Protein AF-A0A3P6UBJ1-F1 (afdb_monomer)

Organism: Litomosoides sigmodontis (NCBI:txid42156)

Nearest PDB structures (foldseek):
  1i92-assembly1_A  TM=8.028E-01  e=2.791E-02  Homo sapiens
  2daz-assembly1_A  TM=8.360E-01  e=3.107E-01  Homo sapiens
  2m0u-assembly1_A  TM=4.961E-01  e=5.952E-02  Homo sapiens
  2jwe-assembly1_B  TM=8.086E-01  e=5.389E-01  Homo sapiens
  3hpk-assembly3_B  TM=7.008E-01  e=1.737E+00  Rattus norvegicus

pLDDT: mean 74.63, std 14.63, range [31.0, 92.75]

Radius of gyration: 17.28 Å; Cα contacts (8 Å, |Δi|>4): 49; chains: 1; bounding box: 39×24×52 Å

Foldseek 3Di:
DDCPDFQDQWQDKPNDGCRPPGPVVVVVSVVPDDDDIDTDGDDDPVVVVVVVVVVVVVVVVVVVPDDPPPDDD

InterPro domains:
  IPR036034 PDZ superfamily [G3DSA:2.30.42.10] (1-70)
  IPR036034 PDZ superfamily [SSF50156] (9-51)
  IPR051109 Membrane-associated multiprotein complex regulator [PTHR14063] (10-64)

Sequence (73 aa):
MLHSGNRTELFEVNGVNVEWESHEKAVDLLKSARGTVRLVVRYTPRLLDEMERRFERQRRRANQNSPAPVFKR

Mean predicted aligned error: 11.73 Å

Secondary structure (DSSP, 8-state):
---TT----EEEETTEE-TTS-HHHHHHHHHH--S---EEE---HHHHHHHHHHHHHHHHHHHHTS-------

Structure (mmCIF, N/CA/C/O backbone):
data_AF-A0A3P6UBJ1-F1
#
_entry.id   AF-A0A3P6UBJ1-F1
#
loop_
_a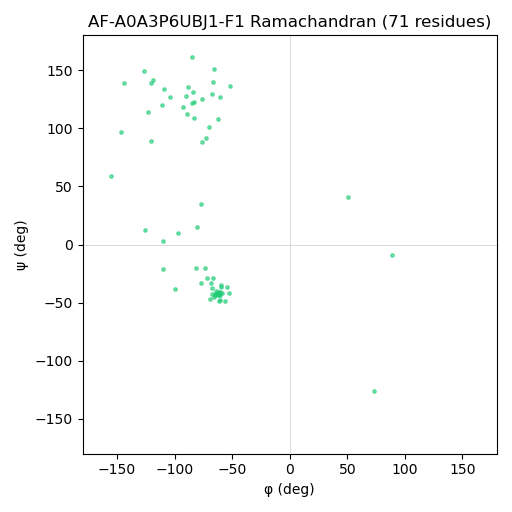tom_site.group_PDB
_atom_site.id
_atom_site.type_symbol
_atom_site.label_atom_id
_atom_site.label_alt_id
_atom_site.label_comp_id
_atom_site.label_asym_id
_atom_site.label_entity_id
_atom_site.label_seq_id
_atom_site.pdbx_PDB_ins_code
_atom_site.Cartn_x
_atom_site.Cartn_y
_atom_site.Cartn_z
_atom_site.occupancy
_atom_site.B_iso_or_equiv
_atom_site.auth_seq_id
_atom_site.auth_comp_id
_atom_site.auth_asym_id
_atom_site.auth_atom_id
_atom_site.pdbx_PDB_model_num
ATOM 1 N N . MET A 1 1 ? 24.459 4.446 5.840 1.00 38.53 1 MET A N 1
ATOM 2 C CA . MET A 1 1 ? 23.052 4.889 5.733 1.00 38.53 1 MET A CA 1
ATOM 3 C C . MET A 1 1 ? 22.377 4.140 4.593 1.00 38.53 1 MET A C 1
ATOM 5 O O . MET A 1 1 ? 22.504 4.575 3.464 1.00 38.53 1 MET A O 1
ATOM 9 N N . LEU A 1 2 ? 21.691 3.026 4.858 1.00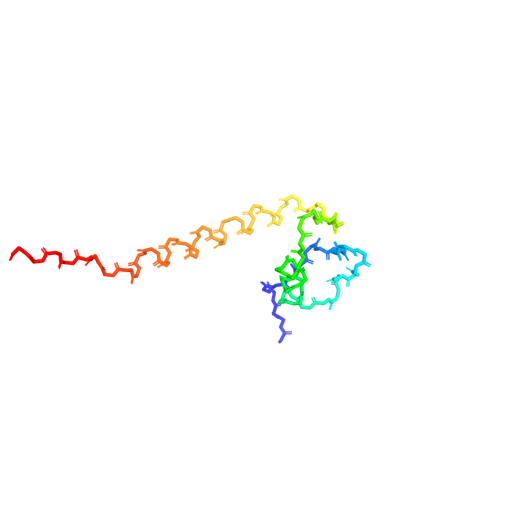 31.00 2 LEU A N 1
ATOM 10 C CA . LEU A 1 2 ? 20.737 2.430 3.914 1.00 31.00 2 LEU A CA 1
ATOM 11 C C . LEU A 1 2 ? 19.619 1.785 4.744 1.00 31.00 2 LEU A C 1
ATOM 13 O O . LEU A 1 2 ? 19.778 0.698 5.289 1.00 31.00 2 LEU A O 1
ATOM 17 N N . HIS A 1 3 ? 18.516 2.514 4.912 1.00 39.41 3 HIS A N 1
ATOM 18 C CA . HIS A 1 3 ? 17.313 2.035 5.588 1.00 39.41 3 HIS A CA 1
ATOM 19 C C . HIS A 1 3 ? 16.551 1.096 4.637 1.00 39.41 3 HIS A C 1
ATOM 21 O O . HIS A 1 3 ? 15.683 1.535 3.889 1.00 39.41 3 HIS A O 1
ATOM 27 N N . SER A 1 4 ? 16.862 -0.203 4.651 1.00 48.06 4 SER A N 1
ATOM 28 C CA . SER A 1 4 ? 16.198 -1.232 3.827 1.00 48.06 4 SER A CA 1
ATOM 29 C C . SER A 1 4 ? 14.817 -1.658 4.365 1.00 48.06 4 SER A C 1
ATOM 31 O O . SER A 1 4 ? 14.462 -2.833 4.325 1.00 48.06 4 SER A O 1
ATOM 33 N N . GLY A 1 5 ? 14.049 -0.734 4.950 1.00 46.91 5 GLY A N 1
ATOM 34 C CA . GLY A 1 5 ? 12.939 -1.092 5.840 1.00 46.91 5 GLY A CA 1
ATOM 35 C C . GLY A 1 5 ? 11.512 -0.842 5.352 1.00 46.91 5 GLY A C 1
ATOM 36 O O . GLY A 1 5 ? 10.619 -1.467 5.921 1.00 46.91 5 GLY A O 1
ATOM 37 N N . ASN A 1 6 ? 11.285 0.044 4.376 1.00 51.12 6 ASN A N 1
ATOM 38 C CA . ASN A 1 6 ? 9.943 0.548 4.031 1.00 51.12 6 ASN A CA 1
ATOM 39 C C . ASN A 1 6 ? 9.859 1.038 2.570 1.00 51.12 6 ASN A C 1
ATOM 41 O O . ASN A 1 6 ? 9.572 2.207 2.322 1.00 51.12 6 ASN A O 1
ATOM 45 N N . ARG A 1 7 ? 10.132 0.175 1.582 1.00 55.62 7 ARG A N 1
ATOM 46 C CA . ARG A 1 7 ? 9.720 0.488 0.204 1.00 55.62 7 ARG A CA 1
ATOM 47 C C . ARG A 1 7 ? 8.277 0.050 0.017 1.00 55.62 7 ARG A C 1
ATOM 49 O O . ARG A 1 7 ? 7.941 -1.108 0.251 1.00 55.62 7 ARG A O 1
ATOM 56 N N . THR A 1 8 ? 7.431 1.003 -0.338 1.00 59.47 8 THR A N 1
ATOM 57 C CA . THR A 1 8 ? 6.040 0.746 -0.682 1.00 59.47 8 THR A CA 1
ATOM 58 C C . THR A 1 8 ? 6.003 0.315 -2.146 1.00 59.47 8 THR A C 1
ATOM 60 O O . THR A 1 8 ? 6.452 1.057 -3.006 1.00 59.47 8 THR A O 1
ATOM 63 N N . GLU A 1 9 ? 5.461 -0.865 -2.447 1.00 65.94 9 GLU A N 1
ATOM 64 C CA . GLU A 1 9 ? 5.272 -1.342 -3.835 1.00 65.94 9 GLU A CA 1
ATOM 65 C C . GLU A 1 9 ? 4.014 -0.744 -4.502 1.00 65.94 9 GLU A C 1
ATOM 67 O O . GLU A 1 9 ? 3.513 -1.255 -5.511 1.00 65.94 9 GLU A O 1
ATOM 72 N N . LEU A 1 10 ? 3.463 0.316 -3.903 1.00 66.00 10 LEU A N 1
ATOM 73 C CA . LEU A 1 10 ? 2.358 1.086 -4.455 1.00 66.00 10 LEU A CA 1
ATOM 74 C C . LEU A 1 10 ? 2.929 2.116 -5.421 1.00 66.00 10 LEU A C 1
ATOM 76 O O . LEU A 1 10 ? 3.850 2.852 -5.082 1.00 66.00 10 LEU A O 1
ATOM 80 N N . PHE A 1 11 ? 2.340 2.171 -6.608 1.00 78.06 11 PHE A N 1
ATOM 81 C CA . PHE A 1 11 ? 2.652 3.175 -7.619 1.00 78.06 11 PHE A CA 1
ATOM 82 C C . PHE A 1 11 ? 1.603 4.272 -7.594 1.00 78.06 11 PHE A C 1
ATOM 84 O O . PHE A 1 11 ? 1.962 5.434 -7.710 1.00 78.06 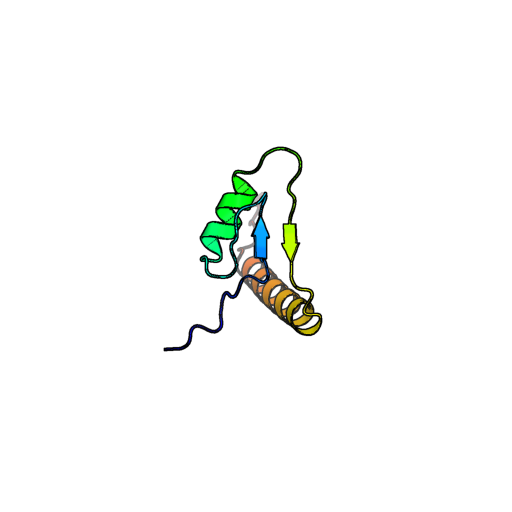11 PHE A O 1
ATOM 91 N N . GLU A 1 12 ? 0.328 3.926 -7.383 1.00 85.38 12 GLU A N 1
ATOM 92 C CA . GLU A 1 12 ? -0.777 4.886 -7.370 1.00 85.38 12 GLU A CA 1
ATOM 93 C C . GLU A 1 12 ? -1.851 4.528 -6.331 1.00 85.38 12 GLU A C 1
ATOM 95 O O . GLU A 1 12 ? -2.252 3.365 -6.224 1.00 85.38 12 GLU A O 1
ATOM 100 N N . VAL A 1 13 ? -2.365 5.542 -5.627 1.00 88.25 13 VAL A N 1
ATOM 101 C CA . VAL A 1 13 ? -3.585 5.478 -4.805 1.00 88.25 13 VAL A CA 1
ATOM 102 C C . VAL A 1 13 ? -4.563 6.543 -5.303 1.00 88.25 13 VAL A C 1
ATOM 104 O O . VAL A 1 13 ? -4.289 7.733 -5.186 1.00 88.25 13 VAL A O 1
ATOM 107 N N . ASN A 1 14 ? -5.709 6.136 -5.859 1.00 89.88 14 ASN A N 1
ATOM 108 C CA . ASN A 1 14 ? -6.749 7.044 -6.373 1.00 89.88 14 ASN A CA 1
ATOM 109 C C . ASN A 1 14 ? -6.226 8.141 -7.333 1.00 89.88 14 ASN A C 1
ATOM 111 O O . ASN A 1 14 ? -6.656 9.289 -7.255 1.00 89.88 14 ASN A O 1
ATOM 115 N N . GLY A 1 15 ? -5.298 7.812 -8.238 1.00 86.56 15 GLY A N 1
ATOM 116 C CA . GLY A 1 15 ? -4.692 8.788 -9.157 1.00 86.56 15 GLY A CA 1
ATOM 117 C C . GLY A 1 15 ? -3.442 9.494 -8.624 1.00 86.56 15 GLY A C 1
ATOM 118 O O 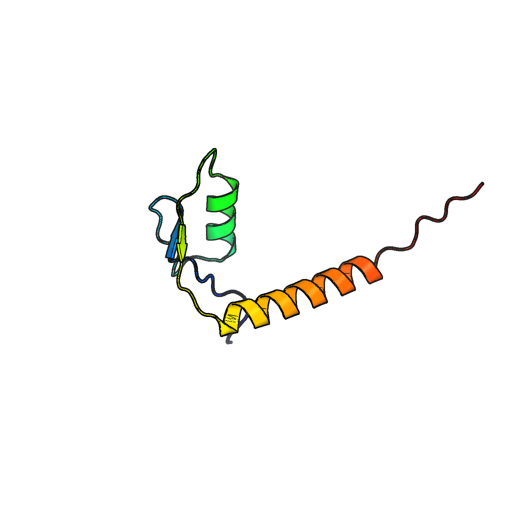. GLY A 1 15 ? -2.771 10.180 -9.389 1.00 86.56 15 GLY A O 1
ATOM 119 N N . VAL A 1 16 ? -3.103 9.337 -7.340 1.00 87.69 16 VAL A N 1
ATOM 120 C CA . VAL A 1 16 ? -1.912 9.953 -6.736 1.00 87.69 16 VAL A CA 1
ATOM 121 C C . VAL A 1 16 ? -0.739 8.986 -6.812 1.00 87.69 16 VAL A C 1
ATOM 123 O O . VAL A 1 16 ? -0.805 7.910 -6.216 1.00 87.69 16 VAL A O 1
ATOM 126 N N . ASN A 1 17 ? 0.333 9.373 -7.511 1.00 85.56 17 ASN A N 1
ATOM 127 C CA . ASN A 1 17 ? 1.565 8.588 -7.555 1.00 85.56 17 ASN A CA 1
ATOM 128 C C . ASN A 1 17 ? 2.246 8.587 -6.173 1.00 85.56 17 ASN A C 1
ATOM 130 O O . ASN A 1 17 ? 2.424 9.646 -5.575 1.00 85.56 17 ASN A O 1
ATOM 134 N N . VAL A 1 18 ? 2.605 7.404 -5.670 1.00 85.19 18 VAL A N 1
ATOM 135 C CA . VAL A 1 18 ? 3.246 7.209 -4.357 1.00 85.19 18 VAL A CA 1
ATOM 136 C C . VAL A 1 18 ? 4.562 6.420 -4.430 1.00 85.19 18 VAL A C 1
ATOM 138 O O . VAL A 1 18 ? 5.086 6.015 -3.396 1.00 85.19 18 VAL A O 1
ATOM 141 N N . GLU A 1 19 ? 5.127 6.222 -5.627 1.00 79.00 19 GLU A N 1
ATOM 142 C CA . GLU A 1 19 ? 6.338 5.412 -5.860 1.00 79.00 19 GLU A CA 1
ATOM 143 C C . GLU A 1 19 ? 7.568 5.941 -5.097 1.00 79.00 19 GLU A C 1
ATOM 145 O O . GLU A 1 19 ? 8.403 5.171 -4.620 1.00 79.00 19 GLU A O 1
ATOM 150 N N . TRP A 1 20 ? 7.661 7.264 -4.952 1.00 77.62 20 TRP A N 1
ATOM 151 C CA . TRP A 1 20 ? 8.770 7.956 -4.282 1.00 77.62 20 TRP A CA 1
ATOM 152 C C . TRP A 1 20 ? 8.366 8.582 -2.944 1.00 77.62 20 TRP A C 1
ATOM 154 O O . TRP A 1 20 ? 9.177 9.240 -2.294 1.00 77.62 20 TRP A O 1
ATOM 164 N N . GLU A 1 21 ? 7.119 8.368 -2.531 1.00 80.56 21 GLU A N 1
ATOM 165 C CA . GLU A 1 21 ? 6.568 8.895 -1.289 1.00 80.56 21 GLU A CA 1
ATOM 166 C C . GLU A 1 21 ? 6.901 7.986 -0.099 1.00 80.56 21 GLU A C 1
ATOM 168 O O . GLU A 1 21 ? 7.232 6.803 -0.236 1.00 80.56 21 GLU A O 1
ATOM 173 N N . SER A 1 22 ? 6.794 8.534 1.114 1.00 79.88 22 SER A N 1
ATOM 174 C CA . SER A 1 22 ? 6.959 7.726 2.321 1.00 79.88 22 SER A CA 1
ATOM 175 C C . SER A 1 22 ? 5.830 6.697 2.451 1.00 79.88 22 SER A C 1
ATOM 177 O O . SER A 1 22 ? 4.688 6.922 2.043 1.00 79.88 22 SER A O 1
ATOM 179 N N . HIS A 1 23 ? 6.129 5.562 3.090 1.00 76.62 23 HIS A N 1
ATOM 180 C CA . HIS A 1 23 ? 5.103 4.572 3.428 1.00 76.62 23 HIS A CA 1
ATOM 181 C C . HIS A 1 23 ? 3.952 5.186 4.239 1.00 76.62 23 HIS A C 1
ATOM 183 O O . HIS A 1 23 ? 2.790 4.859 4.016 1.00 76.62 23 HIS A O 1
ATOM 189 N N . GLU A 1 24 ? 4.267 6.127 5.131 1.00 81.50 24 GLU A N 1
ATOM 190 C CA . GLU A 1 24 ? 3.282 6.862 5.928 1.00 81.50 24 GLU A CA 1
ATOM 191 C C . GLU A 1 24 ? 2.323 7.665 5.045 1.00 81.50 24 GLU A C 1
ATOM 193 O O . GLU A 1 24 ? 1.112 7.583 5.232 1.00 81.50 24 GLU A O 1
ATOM 198 N N . LYS A 1 25 ? 2.832 8.352 4.015 1.00 83.31 25 LYS A N 1
ATOM 199 C CA . LYS A 1 25 ? 2.001 9.122 3.085 1.00 83.31 25 LYS A CA 1
ATOM 200 C C . LYS A 1 25 ? 1.021 8.236 2.319 1.00 83.31 25 LYS A C 1
ATOM 202 O O . LYS A 1 25 ? -0.152 8.588 2.188 1.00 83.31 25 LYS A O 1
ATOM 207 N N . ALA A 1 26 ? 1.478 7.079 1.843 1.00 84.94 26 ALA A N 1
ATOM 208 C CA . ALA A 1 26 ? 0.607 6.105 1.191 1.00 84.94 26 ALA A CA 1
ATOM 209 C C . ALA A 1 26 ? -0.472 5.586 2.158 1.00 84.94 26 ALA A C 1
ATOM 211 O O . ALA A 1 26 ? -1.644 5.504 1.794 1.00 84.94 26 ALA A O 1
ATOM 212 N N . VAL A 1 27 ? -0.103 5.300 3.410 1.00 87.00 27 VAL A N 1
ATOM 213 C CA . VAL A 1 27 ? -1.044 4.878 4.459 1.00 87.00 27 VAL A CA 1
ATOM 214 C C . VAL A 1 27 ? -2.081 5.962 4.760 1.00 87.00 27 VAL A C 1
ATOM 216 O O . VAL A 1 27 ? -3.261 5.645 4.905 1.00 87.00 27 VAL A O 1
ATOM 219 N N . ASP A 1 28 ? -1.688 7.229 4.818 1.00 89.75 28 ASP A N 1
ATOM 220 C CA . ASP A 1 28 ? -2.614 8.337 5.065 1.00 89.75 28 ASP A CA 1
ATOM 221 C C . ASP A 1 28 ? -3.597 8.538 3.905 1.00 89.75 28 ASP A C 1
ATOM 223 O O . ASP A 1 28 ? -4.787 8.778 4.130 1.00 89.75 28 ASP A O 1
ATOM 227 N N . LEU A 1 29 ? -3.146 8.365 2.659 1.00 88.31 29 LEU A N 1
ATOM 228 C CA . LEU A 1 29 ? -4.025 8.365 1.485 1.00 88.31 29 LEU A CA 1
ATOM 229 C C . LEU A 1 29 ? -5.039 7.214 1.539 1.00 88.31 29 LEU A C 1
ATOM 231 O O . LEU A 1 29 ? -6.221 7.421 1.270 1.00 88.31 29 LEU A O 1
ATOM 235 N N . LEU A 1 3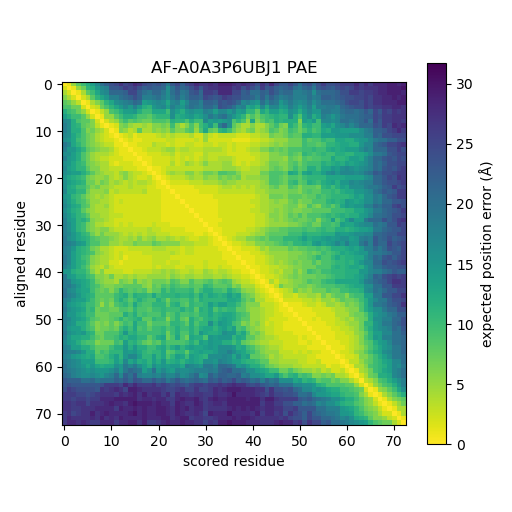0 ? -4.611 6.021 1.960 1.00 89.62 30 LEU A N 1
ATOM 236 C CA . LEU A 1 30 ? -5.509 4.878 2.144 1.00 89.62 30 LEU A CA 1
ATOM 237 C C . LEU A 1 30 ? -6.527 5.117 3.266 1.00 89.62 30 LEU A C 1
ATOM 239 O O . LEU A 1 30 ? -7.706 4.828 3.091 1.00 89.62 30 LEU A O 1
ATOM 243 N N . LYS A 1 31 ? -6.089 5.664 4.406 1.00 91.62 31 LYS A N 1
ATOM 244 C CA . LYS A 1 31 ? -6.961 5.955 5.558 1.00 91.62 31 LYS A CA 1
ATOM 245 C C . LYS A 1 31 ? -7.964 7.071 5.280 1.00 91.62 31 LYS A C 1
ATOM 247 O O . LYS A 1 31 ? -9.054 7.063 5.844 1.00 91.62 31 LYS A O 1
ATOM 252 N N . SER A 1 32 ? -7.581 8.055 4.470 1.00 90.75 32 SER A N 1
ATOM 253 C CA . SER A 1 32 ? -8.439 9.194 4.128 1.00 90.75 32 SER A CA 1
ATOM 254 C C . SER A 1 32 ? -9.437 8.879 3.013 1.00 90.75 32 SER A C 1
ATOM 256 O O . SER A 1 32 ? -10.457 9.563 2.900 1.00 90.75 32 SER A O 1
ATOM 258 N N . ALA A 1 33 ? -9.188 7.838 2.215 1.00 91.94 33 ALA A N 1
ATOM 259 C CA . ALA A 1 33 ? -10.107 7.417 1.173 1.00 91.94 33 ALA A CA 1
ATOM 260 C C . ALA A 1 33 ? -11.425 6.882 1.761 1.00 91.94 33 ALA A C 1
ATOM 262 O O . ALA A 1 33 ? -11.452 6.172 2.765 1.00 91.94 33 ALA A O 1
ATOM 263 N N . ARG A 1 34 ? -12.545 7.222 1.114 1.00 91.44 34 ARG A N 1
ATOM 264 C CA . ARG A 1 34 ? -13.887 6.758 1.489 1.00 91.44 34 ARG A CA 1
ATOM 265 C C . ARG A 1 34 ? -14.500 5.966 0.345 1.00 91.44 34 ARG A C 1
ATOM 267 O O . ARG A 1 34 ? -14.368 6.352 -0.812 1.00 91.44 34 ARG A O 1
ATOM 274 N N . GLY A 1 35 ? -15.216 4.897 0.679 1.00 92.75 35 GLY A N 1
ATOM 275 C CA . GLY A 1 35 ? -15.825 4.019 -0.316 1.00 92.75 35 GLY A CA 1
ATOM 276 C C . GLY A 1 35 ? -14.777 3.151 -1.009 1.00 92.75 35 GLY A C 1
ATOM 277 O O . GLY A 1 35 ? -14.026 2.437 -0.349 1.00 92.75 35 GLY A O 1
ATOM 278 N N . THR A 1 36 ? -14.744 3.187 -2.338 1.00 92.19 36 THR A N 1
ATOM 279 C CA . THR A 1 36 ? -13.850 2.347 -3.140 1.00 92.19 36 THR A CA 1
ATOM 280 C C . THR A 1 36 ? -12.498 3.021 -3.355 1.00 92.19 36 THR A C 1
ATOM 282 O O . THR A 1 36 ? -12.428 4.195 -3.711 1.00 92.19 36 THR A O 1
ATOM 285 N N . VAL A 1 37 ? -11.422 2.250 -3.193 1.00 92.44 37 VAL A N 1
ATOM 286 C CA . VAL A 1 37 ? -10.048 2.681 -3.472 1.00 92.44 37 VAL A CA 1
ATOM 287 C C . VAL A 1 37 ? -9.537 1.960 -4.711 1.00 92.44 37 VAL A C 1
ATOM 289 O O . VAL A 1 37 ? -9.682 0.742 -4.822 1.00 92.44 37 VAL A O 1
ATOM 292 N N . ARG A 1 38 ? -8.911 2.697 -5.631 1.00 91.62 38 ARG A N 1
ATOM 293 C CA . ARG A 1 38 ? -8.211 2.130 -6.788 1.00 91.62 38 ARG A CA 1
ATOM 294 C C . ARG A 1 38 ? -6.706 2.191 -6.557 1.00 91.62 38 ARG A C 1
ATOM 296 O O . ARG A 1 38 ? -6.174 3.264 -6.274 1.00 91.62 38 ARG A O 1
ATOM 303 N N . LEU A 1 39 ? -6.040 1.049 -6.708 1.00 90.38 39 LEU A N 1
ATOM 304 C CA . LEU A 1 39 ? -4.601 0.903 -6.498 1.00 90.38 39 LEU A CA 1
ATOM 305 C C . LEU A 1 39 ? -3.920 0.422 -7.774 1.00 90.38 39 LEU A C 1
ATOM 307 O O . LEU A 1 39 ? -4.419 -0.489 -8.435 1.00 90.38 39 LEU A O 1
ATOM 311 N N . VAL A 1 40 ? -2.753 0.989 -8.072 1.00 88.44 40 VAL A N 1
ATOM 312 C CA . VAL A 1 40 ? -1.808 0.425 -9.043 1.00 88.44 40 VAL A CA 1
ATOM 313 C C . VAL A 1 40 ? -0.593 -0.063 -8.265 1.00 88.44 40 VAL A C 1
ATOM 315 O O . VAL A 1 40 ? 0.053 0.709 -7.554 1.00 88.44 40 VAL A O 1
ATOM 318 N N . VAL A 1 41 ? -0.309 -1.360 -8.370 1.00 83.81 41 VAL A N 1
ATOM 319 C CA . VAL A 1 41 ? 0.736 -2.056 -7.605 1.00 83.81 41 VAL A CA 1
ATOM 320 C C . VAL A 1 41 ? 1.678 -2.806 -8.534 1.00 83.81 41 VAL A C 1
ATOM 322 O O . VAL A 1 41 ? 1.257 -3.313 -9.575 1.00 83.81 41 VAL A O 1
ATOM 325 N N . ARG A 1 42 ? 2.945 -2.942 -8.131 1.00 81.88 42 ARG A N 1
ATOM 326 C CA . ARG A 1 42 ? 3.855 -3.912 -8.750 1.00 81.88 42 ARG A CA 1
ATOM 327 C C . ARG A 1 42 ? 3.751 -5.234 -8.014 1.00 81.88 42 ARG A C 1
ATOM 329 O O . ARG A 1 42 ? 3.900 -5.304 -6.798 1.00 81.88 42 ARG A O 1
ATOM 336 N N . TYR A 1 43 ? 3.522 -6.295 -8.774 1.00 75.94 43 TYR A N 1
ATOM 337 C CA . TYR A 1 43 ? 3.543 -7.641 -8.232 1.00 75.94 43 TYR A CA 1
ATOM 338 C C . TYR A 1 43 ? 4.984 -8.159 -8.168 1.00 75.94 43 TYR A C 1
ATOM 340 O O . TYR A 1 43 ? 5.590 -8.468 -9.194 1.00 75.94 43 TYR A O 1
ATOM 348 N N . THR A 1 44 ? 5.515 -8.269 -6.950 1.00 79.06 44 THR A N 1
ATOM 349 C CA . THR A 1 44 ? 6.845 -8.829 -6.674 1.00 79.06 44 THR A CA 1
ATOM 350 C C . THR A 1 44 ? 6.693 -10.049 -5.749 1.00 79.06 44 THR A C 1
ATOM 352 O O . THR A 1 44 ? 6.743 -9.891 -4.529 1.00 79.06 44 THR A O 1
ATOM 355 N N . PRO A 1 45 ? 6.505 -11.276 -6.286 1.00 70.81 45 PRO A N 1
ATOM 356 C CA . PRO A 1 45 ? 6.102 -12.451 -5.500 1.00 70.81 45 PRO A CA 1
ATOM 357 C C . PRO A 1 45 ? 6.979 -12.733 -4.271 1.00 70.81 45 PRO A C 1
ATOM 359 O O . PRO A 1 45 ? 6.472 -13.008 -3.192 1.00 70.81 45 PRO A O 1
ATOM 362 N N . ARG A 1 46 ? 8.305 -12.598 -4.407 1.00 75.62 46 ARG A N 1
ATOM 363 C CA . ARG A 1 46 ? 9.262 -12.891 -3.324 1.00 75.62 46 ARG A CA 1
ATOM 364 C C . ARG A 1 46 ? 9.161 -11.927 -2.139 1.00 75.62 46 ARG A C 1
ATOM 366 O O . ARG A 1 46 ? 9.491 -12.304 -1.019 1.00 75.62 46 ARG A O 1
ATOM 373 N N . LEU A 1 47 ? 8.737 -10.689 -2.389 1.00 71.69 47 LEU A N 1
ATOM 374 C CA . LEU A 1 47 ? 8.643 -9.661 -1.358 1.00 71.69 47 LEU A CA 1
ATOM 375 C C . LEU A 1 47 ? 7.413 -9.873 -0.469 1.00 71.69 47 LEU A C 1
ATOM 377 O O . LEU A 1 47 ? 7.481 -9.613 0.729 1.00 71.69 47 LEU A O 1
ATOM 381 N N . LEU A 1 48 ? 6.319 -10.388 -1.039 1.00 70.06 48 LEU A N 1
ATOM 382 C CA . LEU A 1 48 ? 5.101 -10.695 -0.291 1.00 70.06 48 LEU A CA 1
ATOM 383 C C . LEU A 1 48 ? 5.372 -11.738 0.804 1.00 70.06 48 LEU A C 1
ATOM 385 O O . LEU A 1 48 ? 5.054 -11.497 1.968 1.00 70.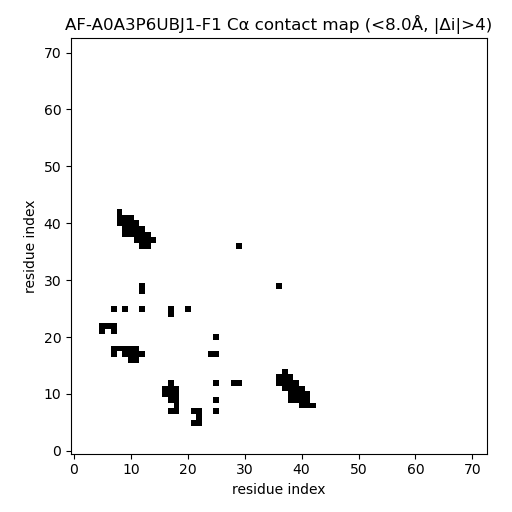06 48 LEU A O 1
ATOM 389 N N . ASP A 1 49 ? 6.059 -12.829 0.451 1.00 75.25 49 ASP A N 1
ATOM 390 C CA . ASP A 1 49 ? 6.439 -13.892 1.391 1.00 75.25 49 ASP A CA 1
ATOM 391 C C . ASP A 1 49 ? 7.340 -13.369 2.523 1.00 75.25 49 ASP A C 1
ATOM 393 O O . ASP A 1 49 ? 7.211 -13.750 3.692 1.00 75.25 49 ASP A O 1
ATOM 397 N N . GLU A 1 50 ? 8.289 -12.489 2.192 1.00 79.94 50 GLU A N 1
ATOM 398 C CA . GLU A 1 50 ? 9.190 -11.893 3.178 1.00 79.94 50 GLU A CA 1
ATOM 399 C C . GLU A 1 50 ? 8.442 -10.951 4.131 1.00 79.94 50 GLU A C 1
ATOM 401 O O . GLU A 1 50 ? 8.658 -10.995 5.353 1.00 79.94 50 GLU A O 1
ATOM 406 N N . MET A 1 51 ? 7.537 -10.135 3.584 1.00 74.44 51 MET A N 1
ATOM 407 C CA . MET A 1 51 ? 6.675 -9.242 4.350 1.00 74.44 51 MET A CA 1
ATOM 408 C C . MET A 1 51 ? 5.768 -10.023 5.303 1.00 74.44 51 MET A C 1
ATOM 410 O O . MET A 1 51 ? 5.762 -9.715 6.497 1.00 74.44 51 MET A O 1
ATOM 414 N N . GLU A 1 52 ? 5.076 -11.070 4.841 1.00 77.38 52 GLU A N 1
ATOM 415 C CA . GLU A 1 52 ? 4.232 -11.920 5.696 1.00 77.38 52 GLU A CA 1
ATOM 416 C C . GLU A 1 52 ? 5.021 -12.518 6.861 1.00 77.38 52 GLU A C 1
ATOM 418 O O . GLU A 1 52 ? 4.635 -12.366 8.025 1.00 77.38 52 GLU A O 1
ATOM 423 N N . ARG A 1 53 ? 6.192 -13.106 6.582 1.00 80.56 53 ARG A N 1
ATOM 424 C CA . ARG A 1 53 ? 7.064 -13.658 7.629 1.00 80.56 53 ARG A CA 1
ATOM 425 C C . ARG A 1 53 ? 7.501 -12.590 8.633 1.00 80.56 53 ARG A C 1
ATOM 427 O O . ARG A 1 53 ? 7.640 -12.882 9.824 1.00 80.56 53 ARG A O 1
ATOM 434 N N . ARG A 1 54 ? 7.758 -11.354 8.188 1.00 79.94 54 ARG A N 1
ATOM 435 C CA . ARG A 1 54 ? 8.137 -10.237 9.070 1.00 79.94 54 ARG A CA 1
ATOM 436 C C . ARG A 1 54 ? 6.967 -9.791 9.946 1.00 79.94 54 ARG A C 1
ATOM 438 O O . ARG A 1 54 ? 7.164 -9.642 11.155 1.00 79.94 54 ARG A O 1
ATOM 445 N N . PHE A 1 55 ? 5.780 -9.615 9.370 1.00 79.69 55 PHE A N 1
ATOM 446 C CA . PHE A 1 55 ? 4.582 -9.221 10.110 1.00 79.69 55 PHE A CA 1
ATOM 447 C C . PHE A 1 55 ? 4.162 -10.288 11.116 1.00 79.69 55 PHE A C 1
ATOM 449 O O . PHE A 1 55 ? 3.840 -9.959 12.257 1.00 79.69 55 PHE A O 1
ATOM 456 N N . GLU A 1 56 ? 4.245 -11.568 10.757 1.00 80.94 56 GLU A N 1
ATOM 457 C CA . GLU A 1 56 ? 3.935 -12.646 11.690 1.00 80.94 56 GLU A CA 1
ATOM 458 C C . GLU A 1 56 ? 4.899 -12.661 12.887 1.00 80.94 56 GLU A C 1
ATOM 460 O O . GLU A 1 56 ? 4.461 -12.759 14.037 1.00 80.94 56 GLU A O 1
ATOM 465 N N . ARG A 1 57 ? 6.206 -12.466 12.656 1.00 80.94 57 ARG A N 1
ATOM 466 C CA . ARG A 1 57 ? 7.184 -12.310 13.750 1.00 80.94 57 ARG A CA 1
ATOM 467 C C . ARG A 1 57 ? 6.846 -11.131 14.664 1.00 80.94 57 ARG A C 1
ATOM 469 O O . ARG A 1 57 ? 6.964 -11.263 15.882 1.00 80.94 57 ARG A O 1
ATOM 476 N N . GLN A 1 58 ? 6.434 -9.992 14.105 1.00 77.06 58 GLN A N 1
ATOM 477 C CA . GLN A 1 58 ? 6.029 -8.823 14.894 1.00 77.06 58 GLN A CA 1
ATOM 478 C C . GLN A 1 58 ? 4.762 -9.096 15.716 1.00 77.06 58 GLN A C 1
ATOM 480 O O . GLN A 1 58 ? 4.752 -8.809 16.912 1.00 77.06 58 GLN A O 1
ATOM 485 N N . ARG A 1 59 ? 3.735 -9.720 15.122 1.00 79.06 59 ARG A N 1
ATOM 486 C CA . ARG A 1 59 ? 2.495 -10.099 15.824 1.00 79.06 59 ARG A CA 1
ATOM 487 C C . ARG A 1 59 ? 2.757 -11.064 16.976 1.00 79.06 59 ARG A C 1
ATOM 489 O O . ARG A 1 59 ? 2.228 -10.865 18.065 1.00 79.06 59 ARG A O 1
ATOM 496 N N . ARG A 1 60 ? 3.608 -12.077 16.771 1.00 77.44 60 ARG A N 1
ATOM 497 C CA . ARG A 1 60 ? 3.981 -13.030 17.832 1.00 77.44 60 ARG A CA 1
ATOM 498 C C . ARG A 1 60 ? 4.673 -12.334 19.003 1.00 77.44 60 ARG A C 1
ATOM 500 O O . ARG A 1 60 ? 4.341 -12.621 20.146 1.00 77.44 60 ARG A O 1
ATOM 507 N N . ARG A 1 61 ? 5.576 -11.384 18.735 1.00 75.69 61 ARG A N 1
ATOM 508 C CA . ARG A 1 61 ? 6.231 -10.581 19.784 1.00 75.69 61 ARG A CA 1
ATOM 509 C C . ARG A 1 61 ? 5.247 -9.683 20.536 1.00 75.69 61 ARG A C 1
ATOM 511 O O . ARG A 1 61 ? 5.316 -9.616 21.756 1.00 75.69 61 ARG A O 1
ATOM 518 N N . ALA A 1 62 ? 4.321 -9.033 19.830 1.00 72.50 62 ALA A N 1
ATOM 519 C CA . ALA A 1 62 ? 3.290 -8.203 20.454 1.00 72.50 62 ALA A CA 1
ATOM 520 C C . ALA A 1 62 ? 2.364 -9.025 21.372 1.00 72.50 62 ALA A C 1
ATOM 522 O O . ALA A 1 62 ? 2.083 -8.611 22.494 1.00 72.50 62 ALA A O 1
ATOM 523 N N . ASN A 1 63 ? 1.963 -10.225 20.938 1.00 65.50 63 ASN A N 1
ATOM 524 C CA . ASN A 1 63 ? 1.129 -11.119 21.745 1.00 65.50 63 ASN A CA 1
ATOM 525 C C . ASN A 1 63 ? 1.876 -11.756 22.929 1.00 65.50 63 ASN A C 1
ATOM 527 O O . ASN A 1 63 ? 1.248 -12.041 23.942 1.00 65.50 63 ASN A O 1
ATOM 531 N N . GLN A 1 64 ? 3.193 -11.965 22.840 1.00 61.84 64 GLN A N 1
ATOM 532 C CA . GLN A 1 64 ? 3.991 -12.501 23.956 1.00 61.84 64 GLN A CA 1
ATOM 533 C C . GLN A 1 64 ? 4.227 -11.486 25.088 1.00 61.84 64 GLN A C 1
ATOM 535 O O . GLN A 1 64 ? 4.501 -11.897 26.209 1.00 61.84 64 GLN A O 1
ATOM 540 N N . ASN A 1 65 ? 4.083 -10.182 24.825 1.00 54.75 65 ASN A 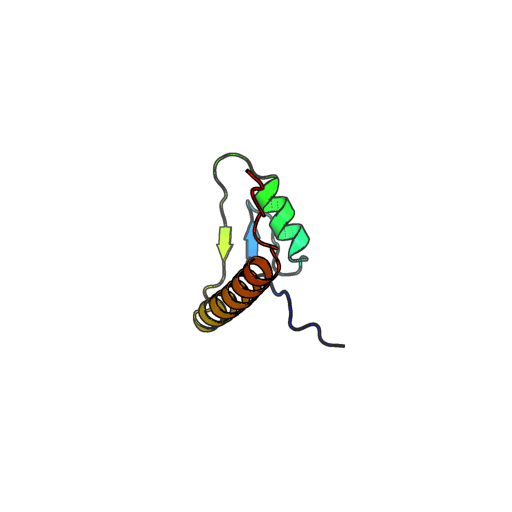N 1
ATOM 541 C CA . ASN A 1 65 ? 4.313 -9.116 25.809 1.00 54.75 65 ASN A CA 1
ATOM 542 C C . ASN A 1 65 ? 3.042 -8.607 26.512 1.00 54.75 65 ASN A C 1
ATOM 544 O O . ASN A 1 65 ? 3.100 -7.602 27.219 1.00 54.75 65 ASN A O 1
ATOM 548 N N . SER A 1 66 ? 1.899 -9.276 26.349 1.00 51.50 66 SER A N 1
ATOM 549 C CA . SER A 1 66 ? 0.702 -8.960 27.135 1.00 51.50 66 SER A CA 1
ATOM 550 C C . SER A 1 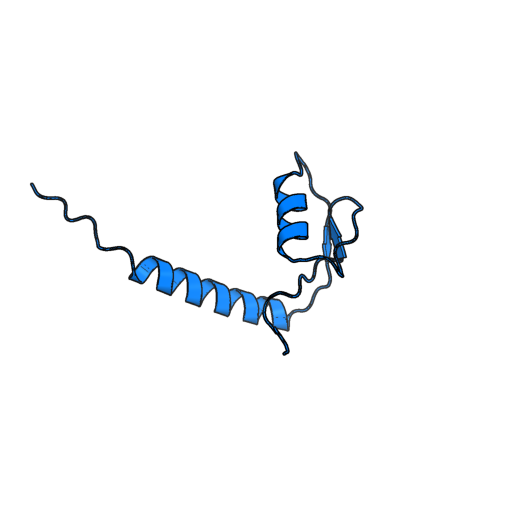66 ? 0.713 -9.781 28.433 1.00 51.50 66 SER A C 1
ATOM 552 O O . SER A 1 66 ? 0.587 -11.005 28.352 1.00 51.50 66 SER A O 1
ATOM 554 N N . PRO A 1 67 ? 0.868 -9.172 29.629 1.00 53.59 67 PRO A N 1
ATOM 555 C CA . PRO A 1 67 ? 0.655 -9.901 30.873 1.00 53.59 67 PRO A CA 1
ATOM 556 C C . PRO A 1 67 ? -0.795 -10.390 30.876 1.00 53.59 67 PRO A C 1
ATOM 558 O O . PRO A 1 67 ? -1.719 -9.612 30.632 1.00 53.59 67 PRO A O 1
ATOM 561 N N . ALA A 1 68 ? -0.991 -11.692 31.090 1.00 55.69 68 ALA A N 1
ATOM 562 C CA . ALA A 1 68 ? -2.321 -12.280 31.165 1.00 55.69 68 ALA A CA 1
ATOM 563 C C . ALA A 1 68 ? -3.174 -11.496 32.183 1.00 55.69 68 ALA A C 1
ATOM 565 O O . ALA A 1 68 ? -2.667 -11.179 33.266 1.00 55.69 68 ALA A O 1
ATOM 566 N N . PRO A 1 69 ? -4.448 -11.177 31.883 1.00 59.47 69 PRO A N 1
ATOM 567 C CA . PRO A 1 69 ? -5.316 -10.556 32.866 1.00 59.47 69 PRO A CA 1
ATOM 568 C C . PRO A 1 69 ? -5.491 -11.523 34.041 1.00 59.47 69 PRO A C 1
ATOM 570 O O . PRO A 1 69 ? -6.148 -12.558 33.922 1.00 59.47 69 PRO A O 1
ATOM 573 N N . VAL A 1 70 ? -4.878 -11.197 35.180 1.00 64.75 70 VAL A N 1
ATOM 574 C CA . VAL A 1 70 ? -5.108 -11.902 36.443 1.00 64.75 70 VAL A CA 1
ATOM 575 C C . VAL A 1 70 ? -6.492 -11.490 36.934 1.00 64.75 70 VAL A C 1
ATOM 577 O O . VAL A 1 70 ? -6.647 -10.481 37.619 1.00 64.75 70 VAL A O 1
ATOM 580 N N . PHE A 1 71 ? -7.517 -12.256 36.567 1.00 64.75 71 PHE A N 1
ATOM 581 C CA . PHE A 1 71 ? -8.828 -12.143 37.198 1.00 64.75 71 PHE A CA 1
ATOM 582 C C . PHE A 1 71 ? -8.720 -12.679 38.631 1.00 64.75 71 PHE A C 1
ATOM 584 O O . PHE A 1 71 ? -8.683 -13.891 38.850 1.00 64.75 71 PHE A O 1
ATOM 591 N N . LYS A 1 72 ? -8.632 -11.775 39.614 1.00 57.78 72 LYS A N 1
ATOM 592 C CA . LYS A 1 72 ? -8.841 -12.129 41.023 1.00 57.78 72 LYS A CA 1
ATOM 593 C C . LYS A 1 72 ? -10.343 -12.302 41.264 1.00 57.78 72 LYS A C 1
ATOM 595 O O . LYS A 1 72 ? -11.119 -11.416 40.911 1.00 57.78 72 LYS A O 1
ATOM 600 N N . ARG A 1 73 ? -10.709 -13.469 41.798 1.00 58.38 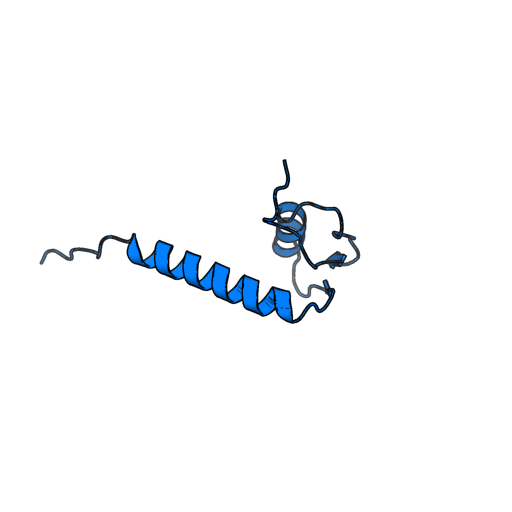73 ARG A N 1
ATOM 601 C CA . ARG A 1 73 ? -12.032 -13.767 42.363 1.00 58.38 73 ARG A CA 1
ATOM 602 C C . ARG A 1 73 ? -12.239 -13.020 43.672 1.00 58.38 73 ARG A C 1
ATOM 604 O O . ARG A 1 73 ? -11.224 -12.821 44.377 1.00 58.38 73 ARG A O 1
#

Solvent-accessible surface area (backbone atoms only — not comparable to full-atom values): 4744 Å² total; per-residue (Å²): 141,80,86,92,79,66,84,53,60,40,41,27,53,73,86,42,76,34,63,88,52,55,52,66,57,53,49,51,55,60,70,69,57,71,90,84,82,52,75,42,69,65,90,54,74,74,54,54,58,52,48,52,56,50,50,50,55,52,52,54,54,58,63,70,70,54,78,75,85,81,79,78,129